Protein AF-A0A0B1SCV3-F1 (afdb_monomer)

Organism: Oesophagostomum dentatum (NCBI:txid61180)

InterPro domains:
  IPR023214 HAD superfamily [G3DSA:3.40.50.1000] (2-91)
  IPR036412 HAD-like superfamily [SSF56784] (3-84)

Sequence (106 aa):
MLAEMFKKCRSLPGAERLVRHFASKGVPMAICSGSCSRSFQWKAESHRDWVDLIPLHVLCGDDDSIKRGKPFPDGFLETARRLALISTFFSLYFLFQNLFIHLFLV

Solvent-accessible surface area (backbone atoms only — not comparable to full-atom values): 6320 Å² total; per-residue (Å²): 116,68,57,67,49,32,50,67,57,76,79,62,92,61,50,63,62,49,48,54,50,28,51,78,68,70,42,69,38,35,31,51,33,79,39,31,66,76,63,41,48,34,54,39,61,78,42,44,95,50,55,68,68,40,81,38,76,41,38,42,55,70,34,88,89,34,86,42,59,80,92,47,61,43,45,59,54,52,42,52,58,56,49,55,76,78,40,93,70,90,77,86,89,53,86,50,85,49,100,86,64,38,51,37,58,71

Mean predicted aligned error: 6.24 Å

Radius of gyration: 13.5 Å; Cα contacts (8 Å, |Δi|>4): 145; chains: 1; bounding box: 29×28×35 Å

Nearest PDB structures (foldseek):
  3l5k-assembly1_A  TM=9.210E-01  e=3.204E-05  Homo sapiens
  2iof-assembly1_K  TM=7.606E-01  e=5.392E-01  Bacillus cereus
  1u7p-assembly4_D  TM=7.625E-01  e=1.865E+00  Mus musculus
  8i8b-assembly1_J  TM=6.694E-01  e=2.759E+00  Autographa californica multiple nucleopolyhedrovirus

pLDDT: mean 81.68, std 15.93, range [35.66, 95.88]

Structure (mmCIF, N/CA/C/O backbone):
data_AF-A0A0B1SCV3-F1
#
_entry.id   AF-A0A0B1SCV3-F1
#
loop_
_atom_site.group_PDB
_atom_site.id
_atom_site.type_symbol
_atom_site.label_atom_id
_atom_site.label_alt_id
_atom_site.label_comp_id
_atom_site.label_asym_id
_atom_site.label_entity_id
_atom_site.label_seq_id
_atom_site.pdbx_PDB_ins_code
_atom_site.Cartn_x
_atom_site.Cartn_y
_atom_site.Cartn_z
_atom_site.occupancy
_atom_site.B_iso_or_equiv
_atom_site.auth_seq_id
_atom_site.auth_comp_id
_atom_site.auth_asym_id
_atom_site.auth_atom_id
_atom_site.pdbx_PDB_model_num
ATOM 1 N N . MET A 1 1 ? -9.034 -14.281 -18.904 1.00 73.38 1 MET A N 1
ATOM 2 C CA . MET A 1 1 ? -8.287 -15.453 -18.394 1.00 73.38 1 MET A CA 1
ATOM 3 C C . MET A 1 1 ? -7.605 -15.155 -17.056 1.00 73.38 1 MET A C 1
ATOM 5 O O . MET A 1 1 ? -8.014 -15.753 -16.078 1.00 73.38 1 MET A O 1
ATOM 9 N N . LEU A 1 2 ? -6.674 -14.190 -16.949 1.00 79.00 2 LEU A N 1
ATOM 10 C CA . LEU A 1 2 ? -5.989 -13.883 -15.672 1.00 79.00 2 LEU A CA 1
ATOM 11 C C . LEU A 1 2 ? -6.844 -13.150 -14.621 1.00 79.00 2 LEU A C 1
ATOM 13 O O . LEU A 1 2 ? -6.768 -13.484 -13.444 1.00 79.00 2 LEU A O 1
ATOM 17 N N . ALA A 1 3 ? -7.673 -12.181 -15.025 1.00 80.81 3 ALA A N 1
ATOM 18 C CA . ALA A 1 3 ? -8.531 -11.437 -14.093 1.00 80.81 3 ALA A CA 1
ATOM 19 C C . ALA A 1 3 ? -9.464 -12.370 -13.294 1.00 80.81 3 ALA A C 1
ATOM 21 O O . ALA A 1 3 ? -9.492 -12.316 -12.071 1.00 80.81 3 ALA A O 1
ATOM 22 N N . GLU A 1 4 ? -10.131 -13.302 -13.981 1.00 85.88 4 GLU A N 1
ATOM 23 C CA . GLU A 1 4 ? -11.004 -14.314 -13.365 1.00 85.88 4 GLU A CA 1
ATOM 24 C C . GLU A 1 4 ? -10.270 -15.254 -12.402 1.00 85.88 4 GLU A C 1
ATOM 26 O O . GLU A 1 4 ? -10.850 -15.720 -11.423 1.00 85.88 4 GLU A O 1
ATOM 31 N N . MET A 1 5 ? -8.990 -15.540 -12.658 1.00 84.19 5 MET A N 1
ATOM 32 C CA . MET A 1 5 ? -8.177 -16.344 -11.745 1.00 84.19 5 MET A CA 1
ATOM 33 C C . MET A 1 5 ? -7.860 -15.565 -10.467 1.00 84.19 5 MET A C 1
ATOM 35 O O . MET A 1 5 ? -7.994 -16.123 -9.381 1.00 84.19 5 MET A O 1
ATOM 39 N N . PHE A 1 6 ? -7.511 -14.278 -10.575 1.00 82.38 6 PHE A N 1
ATOM 40 C CA . PHE A 1 6 ? -7.217 -13.443 -9.406 1.00 82.38 6 PHE A CA 1
ATOM 41 C C . PHE A 1 6 ? -8.419 -13.285 -8.476 1.00 82.38 6 PHE A C 1
ATOM 43 O O . PHE A 1 6 ? -8.253 -13.411 -7.266 1.00 82.38 6 PHE A O 1
ATOM 50 N N . LYS A 1 7 ? -9.630 -13.135 -9.023 1.00 79.81 7 LYS A N 1
ATOM 51 C CA . LYS A 1 7 ? -10.866 -13.072 -8.224 1.00 79.81 7 LYS A CA 1
ATOM 52 C C . LYS A 1 7 ? -11.140 -14.351 -7.423 1.00 79.81 7 LYS A C 1
ATOM 54 O O . LYS A 1 7 ? -11.853 -14.314 -6.424 1.00 79.81 7 LYS A O 1
ATOM 59 N N . LYS A 1 8 ? -10.586 -15.493 -7.843 1.00 82.94 8 LYS A N 1
ATOM 60 C CA . LYS A 1 8 ? -10.734 -16.793 -7.164 1.00 82.94 8 LYS A CA 1
ATOM 61 C C . LYS A 1 8 ? -9.570 -17.116 -6.228 1.00 82.94 8 LYS A C 1
ATOM 63 O O . LYS A 1 8 ? -9.654 -18.090 -5.478 1.00 82.94 8 LYS A O 1
ATOM 68 N N . CYS A 1 9 ? -8.482 -16.343 -6.271 1.00 84.31 9 CYS A N 1
ATOM 69 C CA . CYS A 1 9 ? -7.361 -16.527 -5.361 1.00 84.31 9 CYS A CA 1
ATOM 70 C C . CYS A 1 9 ? -7.811 -16.226 -3.934 1.00 84.31 9 CYS A C 1
ATOM 72 O O . CYS A 1 9 ? -8.395 -15.181 -3.672 1.00 84.31 9 CYS A O 1
ATOM 74 N N . ARG A 1 10 ? -7.505 -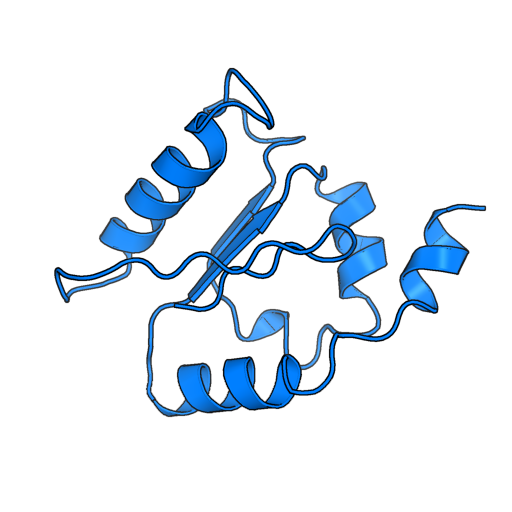17.136 -3.011 1.00 84.25 10 ARG A N 1
ATOM 75 C CA . ARG A 1 10 ? -7.693 -16.905 -1.579 1.00 84.25 10 ARG A CA 1
ATOM 76 C C . ARG A 1 10 ? -6.458 -16.226 -1.006 1.00 84.25 10 ARG A C 1
ATOM 78 O O . ARG A 1 10 ? -5.337 -16.493 -1.446 1.00 84.25 10 ARG A O 1
ATOM 85 N N . SER A 1 11 ? -6.666 -15.383 -0.004 1.00 84.00 11 SER A N 1
ATOM 86 C CA . SER A 1 11 ? -5.584 -14.864 0.822 1.00 84.00 11 SER A CA 1
ATOM 87 C C . SER A 1 11 ? -4.878 -15.992 1.584 1.00 84.00 11 SER A C 1
ATOM 89 O O . SER A 1 11 ? -5.431 -17.075 1.802 1.00 84.00 11 SER A O 1
ATOM 91 N N . LEU A 1 12 ? -3.625 -15.750 1.977 1.00 84.94 12 LEU A N 1
ATOM 92 C CA . LEU A 1 12 ? -2.896 -16.695 2.818 1.00 84.94 12 LEU A CA 1
ATOM 93 C C . LEU A 1 12 ? -3.581 -16.820 4.190 1.00 84.94 12 LEU A C 1
ATOM 95 O O . LEU A 1 12 ? -4.044 -15.807 4.730 1.00 84.94 12 LEU A O 1
ATOM 99 N N . PRO A 1 13 ? -3.608 -18.025 4.791 1.00 86.88 13 PRO A N 1
ATOM 100 C CA . PRO A 1 13 ? -4.150 -18.209 6.131 1.00 86.88 13 PRO A CA 1
ATOM 101 C C . PRO A 1 13 ? -3.530 -17.223 7.127 1.00 86.88 13 PRO A C 1
ATOM 103 O O . PRO A 1 13 ? -2.312 -17.127 7.251 1.00 86.88 13 PRO A O 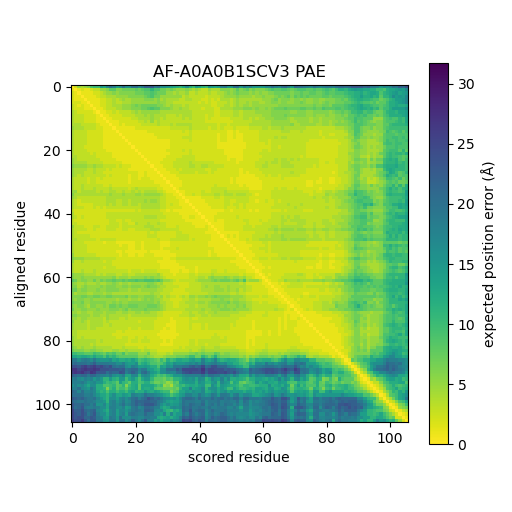1
ATOM 106 N N . GLY A 1 14 ? -4.378 -16.475 7.834 1.00 87.88 14 GLY A N 1
ATOM 107 C CA . GLY A 1 14 ? -3.954 -15.493 8.833 1.00 87.88 14 GLY A CA 1
ATOM 108 C C . GLY A 1 14 ? -3.636 -14.090 8.304 1.00 87.88 14 GLY A C 1
ATOM 109 O O . GLY A 1 14 ? -3.515 -13.191 9.132 1.00 87.88 14 GLY A O 1
ATOM 110 N N . ALA A 1 15 ? -3.574 -13.867 6.983 1.00 88.69 15 ALA A N 1
ATOM 111 C CA . ALA A 1 15 ? -3.299 -12.544 6.409 1.00 88.69 15 ALA A CA 1
ATOM 112 C C . ALA A 1 15 ? -4.335 -11.502 6.858 1.00 88.69 15 ALA A C 1
ATOM 114 O O . ALA A 1 15 ? -3.974 -10.489 7.448 1.00 88.69 15 ALA A O 1
ATOM 115 N N . GLU A 1 16 ? -5.625 -11.795 6.676 1.00 91.94 16 GLU A N 1
ATOM 116 C CA . GLU A 1 16 ? -6.712 -10.911 7.116 1.00 91.94 16 GLU A CA 1
ATOM 117 C C . GLU A 1 16 ? -6.663 -10.641 8.626 1.00 91.94 16 GLU A C 1
ATOM 119 O O . GLU A 1 16 ? -6.772 -9.494 9.059 1.00 91.94 16 GLU A O 1
ATOM 124 N N . ARG A 1 17 ? -6.463 -11.688 9.440 1.00 93.44 17 ARG A N 1
ATOM 125 C CA . ARG A 1 17 ? -6.380 -11.554 10.902 1.00 93.44 17 ARG A CA 1
ATOM 126 C C . ARG A 1 17 ? -5.256 -10.600 11.305 1.00 93.44 17 ARG A C 1
ATOM 128 O O . ARG A 1 17 ? -5.449 -9.800 12.214 1.00 93.44 17 ARG A O 1
ATOM 135 N N . LEU A 1 18 ? -4.107 -10.688 10.634 1.00 90.88 18 LEU A N 1
ATOM 136 C CA . LEU A 1 18 ? -2.959 -9.825 10.888 1.00 90.88 18 LEU A CA 1
ATOM 137 C C . LEU A 1 18 ? -3.255 -8.372 10.499 1.00 90.88 18 LEU A C 1
ATOM 139 O O . LEU A 1 18 ? -3.060 -7.486 11.324 1.00 90.88 18 LEU A O 1
ATOM 143 N N . VAL A 1 19 ? -3.823 -8.140 9.309 1.00 92.75 19 VAL A N 1
ATOM 144 C CA . VAL A 1 19 ? -4.201 -6.790 8.850 1.00 92.75 19 VAL A CA 1
ATOM 145 C C . VAL A 1 19 ? -5.168 -6.131 9.824 1.00 92.75 19 VAL A C 1
ATOM 147 O O . VAL A 1 19 ? -4.958 -5.001 10.256 1.00 92.75 19 VAL A O 1
ATOM 150 N N . ARG A 1 20 ? -6.225 -6.850 10.217 1.00 95.25 20 ARG A N 1
ATOM 151 C CA . ARG A 1 20 ? -7.224 -6.334 11.160 1.00 95.25 20 ARG A CA 1
ATOM 152 C C . ARG A 1 20 ? -6.617 -6.059 12.533 1.00 95.25 20 ARG A C 1
ATOM 154 O O . ARG A 1 20 ? -6.968 -5.063 13.160 1.00 95.25 20 ARG A O 1
ATOM 161 N N . HIS A 1 21 ? -5.704 -6.914 12.996 1.00 94.38 21 HIS A N 1
ATOM 162 C CA . HIS A 1 21 ? -4.996 -6.696 14.253 1.00 94.38 21 HIS A CA 1
ATOM 163 C C . HIS A 1 21 ? -4.170 -5.406 14.209 1.00 94.38 21 HIS A C 1
ATOM 165 O O . HIS A 1 21 ? -4.342 -4.551 15.075 1.00 94.38 21 HIS A O 1
ATOM 171 N N . PHE A 1 22 ? -3.349 -5.226 13.177 1.00 90.88 22 PHE A N 1
ATOM 172 C CA . PHE A 1 22 ? -2.532 -4.028 12.982 1.00 90.88 22 PHE A CA 1
ATOM 173 C C . PHE A 1 22 ? -3.373 -2.764 12.817 1.00 90.88 22 PHE A C 1
ATOM 175 O O . PHE A 1 22 ? -3.122 -1.783 13.516 1.00 90.88 22 PHE A O 1
ATOM 182 N N . ALA A 1 23 ? -4.455 -2.826 12.038 1.00 92.62 23 ALA A N 1
ATOM 183 C CA . ALA A 1 23 ? -5.421 -1.735 11.932 1.00 92.62 23 ALA A CA 1
ATOM 184 C C . ALA A 1 23 ? -6.004 -1.353 13.306 1.00 92.62 23 ALA A C 1
ATOM 186 O O . ALA A 1 23 ? -6.002 -0.182 13.674 1.00 92.62 23 ALA A O 1
ATOM 187 N N . SER A 1 24 ? -6.431 -2.333 14.116 1.00 95.88 24 SER A N 1
ATOM 188 C CA . SER A 1 24 ? -6.976 -2.073 15.462 1.00 95.88 24 SER A CA 1
ATOM 189 C C . SER A 1 24 ? -5.952 -1.510 16.455 1.00 95.88 24 SER A C 1
ATOM 191 O O . SER A 1 24 ? -6.326 -0.908 17.460 1.00 95.88 24 SER A O 1
ATOM 193 N N . LYS A 1 25 ? -4.660 -1.727 16.194 1.00 93.12 25 LYS A N 1
ATOM 194 C CA . LYS A 1 25 ? -3.544 -1.243 17.012 1.00 93.12 25 LYS A CA 1
ATOM 195 C C . LYS A 1 25 ? -2.928 0.049 16.475 1.00 93.12 25 LYS A C 1
ATOM 197 O O . LYS A 1 25 ? -2.000 0.556 17.094 1.00 93.12 25 LYS A O 1
ATOM 202 N N . GLY A 1 26 ? -3.445 0.584 15.367 1.00 89.31 26 GLY A N 1
ATOM 203 C CA . GLY A 1 26 ? -2.909 1.784 14.728 1.00 89.31 26 GLY A CA 1
ATOM 204 C C . GLY A 1 26 ? -1.494 1.592 14.183 1.00 89.31 26 GLY A C 1
ATOM 205 O O . GLY A 1 26 ? -0.745 2.561 14.094 1.00 89.31 26 GLY A O 1
ATOM 206 N N . VAL A 1 27 ? -1.110 0.356 13.854 1.00 87.94 27 VAL A N 1
ATOM 207 C CA . VAL A 1 27 ? 0.198 0.081 13.259 1.00 87.94 27 VAL A CA 1
ATOM 208 C C . VAL A 1 27 ? 0.165 0.553 11.797 1.00 87.94 27 VAL A C 1
ATOM 210 O O . VAL A 1 27 ? -0.727 0.133 11.051 1.00 87.94 27 VAL A O 1
ATOM 213 N N . PRO A 1 28 ? 1.071 1.456 11.373 1.00 87.88 28 PRO A N 1
ATOM 214 C CA . PRO A 1 28 ? 1.106 1.940 9.995 1.00 87.88 28 PRO A CA 1
ATOM 215 C C . PRO A 1 28 ? 1.413 0.792 9.041 1.00 87.88 28 PRO A C 1
ATOM 217 O O . PRO A 1 28 ? 2.416 0.133 9.231 1.00 87.88 28 PRO A O 1
ATOM 220 N N . MET A 1 29 ? 0.618 0.592 7.989 1.00 89.06 29 MET A N 1
ATOM 221 C CA . MET A 1 29 ? 0.812 -0.486 7.008 1.00 89.06 29 MET A CA 1
ATOM 222 C C . MET A 1 29 ? 0.960 0.067 5.587 1.00 89.06 29 MET A C 1
ATOM 224 O O . MET A 1 29 ? 0.441 1.136 5.262 1.00 89.06 29 MET A O 1
ATOM 228 N N . ALA A 1 30 ? 1.610 -0.699 4.711 1.00 91.12 30 ALA A N 1
ATOM 229 C CA . ALA A 1 30 ? 1.697 -0.405 3.282 1.00 91.12 30 ALA A CA 1
ATOM 230 C C . ALA A 1 30 ? 1.592 -1.686 2.448 1.00 91.12 30 ALA A C 1
ATOM 232 O O . ALA A 1 30 ? 1.841 -2.756 2.963 1.00 91.12 30 ALA A O 1
ATOM 233 N N . ILE A 1 31 ? 1.297 -1.612 1.154 1.00 90.50 31 ILE A N 1
ATOM 234 C CA . ILE A 1 31 ? 1.441 -2.719 0.200 1.00 90.50 31 ILE A CA 1
ATOM 235 C C . ILE A 1 31 ? 2.498 -2.323 -0.821 1.00 90.50 31 ILE A C 1
ATOM 237 O O . ILE A 1 31 ? 2.354 -1.295 -1.471 1.00 90.50 31 ILE A O 1
ATOM 241 N N . CYS A 1 32 ? 3.516 -3.161 -1.022 1.00 89.50 32 CYS A N 1
ATOM 242 C CA . CYS A 1 32 ? 4.490 -3.003 -2.104 1.00 89.50 32 CYS A CA 1
ATOM 243 C C . CYS A 1 32 ? 4.310 -4.127 -3.129 1.00 89.50 32 CYS A C 1
ATOM 245 O O . CYS A 1 32 ? 4.661 -5.286 -2.879 1.00 89.50 32 CYS A O 1
ATOM 247 N N . SER A 1 33 ? 3.773 -3.798 -4.302 1.00 87.56 33 SER A N 1
ATOM 248 C CA . SER A 1 33 ? 3.470 -4.774 -5.348 1.00 87.56 33 SER A CA 1
ATOM 249 C C . SER A 1 33 ? 4.187 -4.435 -6.646 1.00 87.56 33 SER A C 1
ATOM 251 O O . SER A 1 33 ? 4.186 -3.289 -7.072 1.00 87.56 33 SER A O 1
ATOM 253 N N . GLY A 1 34 ? 4.729 -5.446 -7.333 1.00 86.88 34 GLY A N 1
ATOM 254 C CA . GLY A 1 34 ? 5.248 -5.301 -8.704 1.00 86.88 34 GLY A CA 1
ATOM 255 C C . GLY A 1 34 ? 4.154 -5.143 -9.771 1.00 86.88 34 GLY A C 1
ATOM 256 O O . GLY A 1 34 ? 4.439 -5.135 -10.959 1.00 86.88 34 GLY A O 1
ATOM 257 N N . SER A 1 35 ? 2.893 -5.106 -9.349 1.00 86.88 35 SER A N 1
ATOM 258 C CA . SER A 1 35 ? 1.719 -5.010 -10.214 1.00 86.88 35 SER A CA 1
ATOM 259 C C . SER A 1 35 ? 1.438 -3.558 -10.599 1.00 86.88 35 SER A C 1
ATOM 261 O O . SER A 1 35 ? 1.697 -2.663 -9.802 1.00 86.88 35 SER A O 1
ATOM 263 N N . CYS A 1 36 ? 0.825 -3.340 -11.763 1.00 90.50 36 CYS A N 1
ATOM 264 C CA . CYS A 1 36 ? 0.107 -2.098 -12.065 1.00 90.50 36 CYS A CA 1
ATOM 265 C C . CYS A 1 36 ? -1.262 -2.065 -11.364 1.00 90.50 36 CYS A C 1
ATOM 267 O O . CYS A 1 36 ? -1.814 -3.119 -11.024 1.00 90.50 36 CYS A O 1
ATOM 269 N N . SER A 1 37 ? -1.850 -0.880 -11.232 1.00 91.06 37 SER A N 1
ATOM 270 C CA . SER A 1 37 ? -3.168 -0.571 -10.661 1.00 91.06 37 SER A CA 1
ATOM 271 C C . SER A 1 37 ? -4.259 -1.461 -11.224 1.00 91.06 37 SER A C 1
ATOM 273 O O . SER A 1 37 ? -5.001 -2.078 -10.462 1.00 91.06 37 SER A O 1
ATOM 275 N N . ARG A 1 38 ? -4.302 -1.634 -12.551 1.00 91.00 38 ARG A N 1
ATOM 276 C CA . ARG A 1 38 ? -5.288 -2.506 -13.207 1.00 91.00 38 ARG A CA 1
ATOM 277 C C . ARG A 1 38 ? -5.211 -3.945 -12.697 1.00 91.00 38 ARG A C 1
ATOM 279 O O . ARG A 1 38 ? -6.224 -4.554 -12.371 1.00 91.00 38 ARG A O 1
ATOM 286 N N . SER A 1 39 ? -4.004 -4.503 -12.626 1.00 87.62 39 SER A N 1
ATOM 287 C CA . SER A 1 39 ? -3.811 -5.888 -12.183 1.00 87.62 39 SER A CA 1
ATOM 288 C C . SER A 1 39 ? -3.881 -6.049 -10.662 1.00 87.62 39 SER A C 1
ATOM 290 O O . SER A 1 39 ? -4.148 -7.148 -10.181 1.00 87.62 39 SER A O 1
ATOM 292 N N . PHE A 1 40 ? -3.630 -4.979 -9.905 1.00 89.94 40 PHE A N 1
ATOM 293 C CA . PHE A 1 40 ? -3.812 -4.943 -8.460 1.00 89.94 40 PHE A CA 1
ATOM 294 C C . PHE A 1 40 ? -5.296 -4.963 -8.093 1.00 89.94 40 PHE A C 1
ATOM 296 O O . PHE A 1 40 ? -5.681 -5.745 -7.230 1.00 89.94 40 PHE A O 1
ATOM 303 N N . GLN A 1 41 ? -6.136 -4.199 -8.801 1.00 90.25 41 GLN A N 1
ATOM 304 C CA . GLN A 1 41 ? -7.586 -4.184 -8.582 1.00 90.25 41 GLN A CA 1
ATOM 305 C C . GLN A 1 41 ? -8.186 -5.592 -8.636 1.00 90.25 41 GLN A C 1
ATOM 307 O O . GLN A 1 41 ? -8.886 -5.983 -7.711 1.00 90.25 41 GLN A O 1
ATOM 312 N N . TRP A 1 42 ? -7.831 -6.403 -9.637 1.00 88.75 42 TRP A N 1
ATOM 313 C CA . TRP A 1 42 ? -8.326 -7.785 -9.738 1.00 88.75 42 TRP A CA 1
ATOM 314 C C . TRP A 1 42 ? -7.872 -8.697 -8.591 1.00 88.75 42 TRP A C 1
ATOM 316 O O . TRP A 1 42 ? -8.585 -9.626 -8.231 1.00 88.75 42 TRP A O 1
ATOM 326 N N . LYS A 1 43 ? -6.683 -8.456 -8.022 1.00 86.56 43 LYS A N 1
ATOM 327 C CA . LYS A 1 43 ? -6.153 -9.217 -6.872 1.00 86.56 43 LYS A CA 1
ATOM 328 C C . LYS A 1 43 ? -6.804 -8.792 -5.556 1.00 86.56 43 LYS A C 1
ATOM 330 O O . LYS A 1 43 ? -6.968 -9.612 -4.652 1.00 86.56 43 LYS A O 1
ATOM 335 N N . ALA A 1 44 ? -7.129 -7.508 -5.447 1.00 89.44 44 ALA A N 1
ATOM 336 C CA . ALA A 1 44 ? -7.720 -6.912 -4.260 1.00 89.44 44 ALA A CA 1
ATOM 337 C C . ALA A 1 44 ? -9.243 -7.096 -4.200 1.00 89.44 44 ALA A C 1
ATOM 339 O O . ALA A 1 44 ? -9.783 -7.097 -3.104 1.00 89.44 44 ALA A O 1
ATOM 340 N N . GLU A 1 45 ? -9.922 -7.268 -5.340 1.00 89.00 45 GLU A N 1
ATOM 341 C CA . GLU A 1 45 ? -11.390 -7.285 -5.463 1.00 89.00 45 GLU A CA 1
ATOM 342 C C . GLU A 1 45 ? -12.079 -8.200 -4.441 1.00 89.00 45 GLU A C 1
ATOM 344 O O . GLU A 1 45 ? -12.930 -7.741 -3.687 1.00 89.00 45 GLU A O 1
ATOM 349 N N . SER A 1 46 ? -11.650 -9.460 -4.332 1.00 88.00 46 SER A N 1
ATOM 350 C CA . SER A 1 46 ? -12.241 -10.440 -3.403 1.00 88.00 46 SER A CA 1
ATOM 351 C C . SER A 1 46 ? -11.816 -10.258 -1.938 1.00 88.00 46 SER A C 1
ATOM 353 O O . SER A 1 46 ? -12.165 -11.068 -1.084 1.00 88.00 46 SER A O 1
ATOM 355 N N . HIS A 1 47 ? -11.019 -9.232 -1.646 1.00 89.94 47 HIS A N 1
ATOM 356 C CA . HIS A 1 47 ? -10.349 -9.017 -0.365 1.00 89.94 47 HIS A CA 1
ATOM 357 C C . HIS A 1 47 ? -10.459 -7.565 0.136 1.00 89.94 47 HIS A C 1
ATOM 359 O O . HIS A 1 47 ? -9.780 -7.197 1.098 1.00 89.94 47 HIS A O 1
ATOM 365 N N . ARG A 1 48 ? -11.281 -6.726 -0.514 1.00 91.12 48 ARG A N 1
ATOM 366 C CA . ARG A 1 48 ? -11.370 -5.277 -0.247 1.00 91.12 48 ARG A CA 1
ATOM 367 C C . ARG A 1 48 ? -11.647 -4.964 1.222 1.00 91.12 48 ARG A C 1
ATOM 369 O O . ARG A 1 48 ? -11.000 -4.082 1.770 1.00 91.12 48 ARG A O 1
ATOM 376 N N . ASP A 1 49 ? -12.487 -5.762 1.878 1.00 93.88 49 ASP A N 1
ATOM 377 C CA . ASP A 1 49 ? -12.916 -5.589 3.276 1.00 93.88 49 ASP A CA 1
ATOM 378 C C . ASP A 1 49 ? -11.781 -5.501 4.309 1.00 93.88 49 ASP A C 1
ATOM 380 O O . ASP A 1 49 ? -11.990 -5.028 5.430 1.00 93.88 49 ASP A O 1
ATOM 384 N N . TRP A 1 50 ? -10.593 -6.007 3.976 1.00 92.88 50 TRP A N 1
ATOM 385 C CA . TRP A 1 50 ? -9.410 -5.887 4.824 1.00 92.88 50 TRP A CA 1
ATOM 386 C C . TRP A 1 50 ? -8.215 -5.279 4.091 1.00 92.88 50 TRP A C 1
ATOM 388 O O . TRP A 1 50 ? -7.413 -4.620 4.740 1.00 92.88 50 TRP A O 1
ATOM 398 N N . VAL A 1 51 ? -8.093 -5.424 2.766 1.00 91.69 51 VAL A N 1
ATOM 399 C CA . VAL A 1 51 ? -7.043 -4.735 1.990 1.00 91.69 51 VAL A CA 1
ATOM 400 C C . VAL A 1 51 ? -7.182 -3.218 2.112 1.00 91.69 51 VAL A C 1
ATOM 402 O O . VAL A 1 51 ? -6.176 -2.531 2.237 1.00 91.69 51 VAL A O 1
ATOM 405 N N . ASP A 1 52 ? -8.410 -2.701 2.164 1.00 93.88 52 ASP A N 1
ATOM 406 C CA . ASP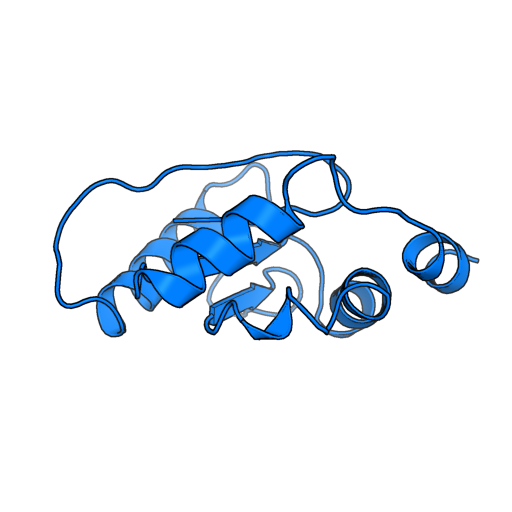 A 1 52 ? -8.668 -1.260 2.263 1.00 93.88 52 ASP A CA 1
ATOM 407 C C . ASP A 1 52 ? -8.319 -0.679 3.644 1.00 93.88 52 ASP A C 1
ATOM 409 O O . ASP A 1 52 ? -8.271 0.538 3.805 1.00 93.88 52 ASP A O 1
ATOM 413 N N . LEU A 1 53 ? -8.017 -1.531 4.633 1.00 94.19 53 LEU A N 1
ATOM 414 C CA . LEU A 1 53 ? -7.455 -1.105 5.918 1.00 94.19 53 LEU A CA 1
ATOM 415 C C . LEU A 1 53 ? -5.971 -0.724 5.810 1.00 94.19 53 LEU A C 1
ATOM 417 O O . LEU A 1 53 ? -5.421 -0.167 6.758 1.00 94.19 53 LEU A O 1
ATOM 421 N N . ILE A 1 54 ? -5.313 -1.040 4.691 1.00 92.69 54 ILE A N 1
ATOM 422 C CA . ILE A 1 54 ? -3.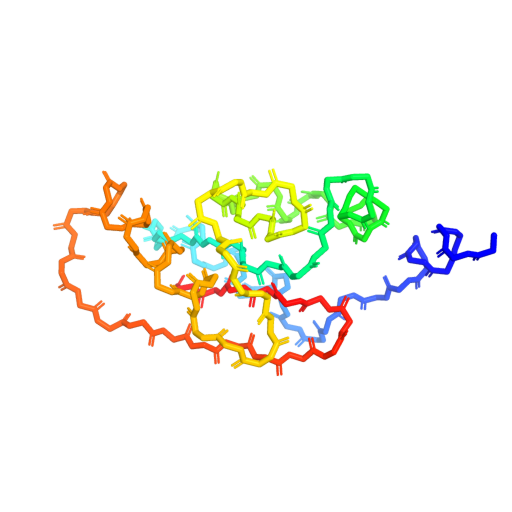917 -0.690 4.438 1.00 92.69 54 ILE A CA 1
ATOM 423 C C . ILE A 1 54 ? -3.890 0.609 3.620 1.00 92.69 54 ILE A C 1
ATOM 425 O O . ILE A 1 54 ? -4.241 0.603 2.443 1.00 92.69 54 ILE A O 1
ATOM 429 N N . PRO A 1 55 ? -3.481 1.742 4.211 1.00 90.88 55 PRO A N 1
ATOM 430 C CA . PRO A 1 55 ? -3.699 3.052 3.598 1.00 90.88 55 PRO A CA 1
ATOM 431 C C . PRO A 1 55 ? -2.734 3.371 2.449 1.00 90.88 55 PRO A C 1
ATOM 433 O O . PRO A 1 55 ? -3.052 4.185 1.584 1.00 90.88 55 PRO A O 1
ATOM 436 N N . LEU A 1 56 ? -1.541 2.769 2.435 1.00 91.81 56 LEU A N 1
ATOM 437 C CA . LEU A 1 56 ? -0.493 3.084 1.467 1.00 91.81 56 LEU A CA 1
ATOM 438 C C . LEU A 1 56 ? -0.294 1.930 0.487 1.00 91.81 56 LEU A C 1
ATOM 440 O O . LEU A 1 56 ? 0.164 0.862 0.873 1.00 91.81 56 LEU A O 1
ATOM 444 N N . HIS A 1 57 ? -0.548 2.155 -0.799 1.00 91.94 57 HIS A N 1
ATOM 445 C CA . HIS A 1 57 ? -0.236 1.195 -1.858 1.00 91.94 57 HIS A CA 1
ATOM 446 C C . HIS A 1 57 ? 0.850 1.754 -2.779 1.00 91.94 57 HIS A C 1
ATOM 448 O O . HIS A 1 57 ? 0.665 2.782 -3.425 1.00 91.94 57 HIS A O 1
ATOM 454 N N . VAL A 1 58 ? 1.978 1.055 -2.863 1.00 91.75 58 VAL A N 1
ATOM 455 C CA . VAL A 1 58 ? 3.074 1.328 -3.794 1.00 91.75 58 VAL A CA 1
ATOM 456 C C . VAL A 1 58 ? 3.059 0.253 -4.874 1.00 91.75 58 VAL A C 1
ATOM 458 O O . VAL A 1 58 ? 3.467 -0.897 -4.669 1.00 91.75 58 VAL A O 1
ATOM 461 N N . LEU A 1 59 ? 2.513 0.627 -6.028 1.00 92.56 59 LEU A N 1
ATOM 462 C CA . LEU A 1 59 ? 2.302 -0.246 -7.176 1.00 92.56 59 LEU A CA 1
ATOM 463 C C . LEU A 1 59 ? 3.394 0.023 -8.210 1.00 92.56 59 LEU A C 1
ATOM 465 O O . LEU A 1 59 ? 3.245 0.875 -9.076 1.00 92.56 59 LEU A O 1
ATOM 469 N N . CYS A 1 60 ? 4.496 -0.721 -8.117 1.00 89.12 60 CYS A N 1
ATOM 470 C CA . CYS A 1 60 ? 5.720 -0.484 -8.889 1.00 89.12 60 CYS A CA 1
ATOM 471 C C . CYS A 1 60 ? 5.506 -0.517 -10.408 1.00 89.12 60 CYS A C 1
ATOM 473 O O . CYS A 1 60 ? 6.346 -0.010 -11.138 1.00 89.12 60 CYS A O 1
ATOM 475 N N . GLY A 1 61 ? 4.429 -1.150 -10.890 1.00 88.44 61 GLY A N 1
ATOM 476 C CA . GLY A 1 61 ? 4.113 -1.187 -12.318 1.00 88.44 61 GLY A CA 1
ATOM 477 C C . GLY A 1 61 ? 3.632 0.149 -12.893 1.00 88.44 61 GLY A C 1
ATOM 478 O O . GLY A 1 61 ? 3.697 0.305 -14.105 1.00 88.44 61 GLY A O 1
ATOM 479 N N . ASP A 1 62 ? 3.180 1.079 -12.046 1.00 88.81 62 ASP A N 1
ATOM 480 C CA . ASP A 1 62 ? 2.658 2.399 -12.444 1.00 88.81 62 ASP A CA 1
ATOM 481 C C . ASP A 1 62 ? 3.406 3.562 -11.770 1.00 88.81 62 ASP A C 1
ATOM 483 O O . ASP A 1 62 ? 2.961 4.706 -11.825 1.00 88.81 62 ASP A O 1
ATOM 487 N N . ASP A 1 63 ? 4.494 3.280 -11.055 1.00 90.88 63 ASP A N 1
ATOM 488 C CA . ASP A 1 63 ? 5.150 4.260 -10.197 1.00 90.88 63 ASP A CA 1
ATOM 489 C C . ASP A 1 63 ? 6.445 4.774 -10.828 1.00 90.88 63 ASP A C 1
ATOM 491 O O . ASP A 1 63 ? 7.482 4.114 -10.764 1.00 90.88 63 ASP A O 1
ATOM 495 N N . ASP A 1 64 ? 6.396 5.980 -11.395 1.00 92.25 64 ASP A N 1
ATOM 496 C CA . ASP A 1 64 ? 7.530 6.606 -12.092 1.00 92.25 64 ASP A CA 1
ATOM 497 C C . ASP A 1 64 ? 8.758 6.840 -11.194 1.00 92.25 64 ASP A C 1
ATOM 499 O O . ASP A 1 64 ? 9.881 6.985 -11.685 1.00 92.25 64 ASP A O 1
ATOM 503 N N . SER A 1 65 ? 8.578 6.868 -9.867 1.00 91.44 65 SER A N 1
ATOM 504 C CA . SER A 1 65 ? 9.704 6.980 -8.931 1.00 91.44 65 SER A CA 1
ATOM 505 C C . SER A 1 65 ? 10.510 5.678 -8.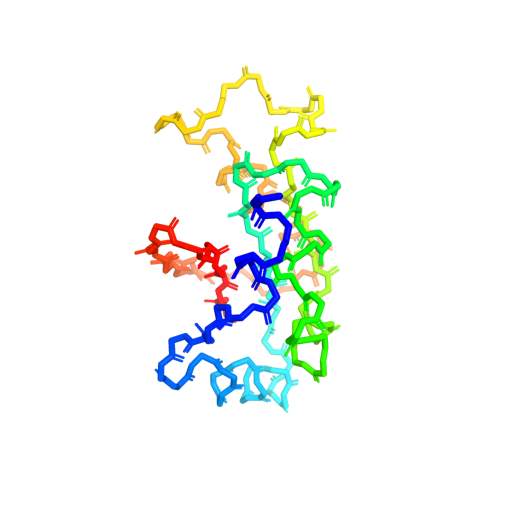814 1.00 91.44 65 SER A C 1
ATOM 507 O O . SER A 1 65 ? 11.661 5.697 -8.366 1.00 91.44 65 SER A O 1
ATOM 509 N N . ILE A 1 66 ? 9.949 4.551 -9.266 1.00 92.25 66 ILE A N 1
ATOM 510 C CA . ILE A 1 66 ? 10.554 3.222 -9.204 1.00 92.25 66 ILE A CA 1
ATOM 511 C C . ILE A 1 66 ? 11.148 2.882 -10.570 1.00 92.25 66 ILE A C 1
ATOM 513 O O . ILE A 1 66 ? 10.479 2.403 -11.480 1.00 92.25 66 ILE A O 1
ATOM 517 N N . LYS A 1 67 ? 12.459 3.086 -10.704 1.00 90.81 67 LYS A N 1
ATOM 518 C CA . LYS A 1 67 ? 13.176 2.848 -11.967 1.00 90.81 67 LYS A CA 1
ATOM 519 C C . LYS A 1 67 ? 13.399 1.370 -12.257 1.00 90.81 67 LYS A C 1
ATOM 521 O O . LYS A 1 67 ? 13.487 0.972 -13.416 1.00 90.81 67 LYS A O 1
ATOM 526 N N . ARG A 1 68 ? 13.551 0.556 -11.210 1.00 90.44 68 ARG A N 1
ATOM 527 C CA . ARG A 1 68 ? 13.826 -0.875 -11.338 1.00 90.44 68 ARG A CA 1
ATOM 528 C C . ARG A 1 68 ? 12.840 -1.675 -10.498 1.00 90.44 68 ARG A C 1
ATOM 530 O O . ARG A 1 68 ? 12.820 -1.578 -9.275 1.00 90.44 68 ARG A O 1
ATOM 537 N N . GLY A 1 69 ? 12.033 -2.494 -11.168 1.00 84.44 69 GLY A N 1
ATOM 538 C CA . GLY A 1 69 ? 11.166 -3.464 -10.504 1.00 84.44 69 GLY A CA 1
ATOM 539 C C . GLY A 1 69 ? 11.961 -4.575 -9.810 1.00 84.44 69 GLY A C 1
ATOM 540 O O . GLY A 1 69 ? 13.189 -4.608 -9.835 1.00 84.44 69 GLY A O 1
ATOM 541 N N . LYS A 1 70 ? 11.267 -5.540 -9.205 1.00 80.06 70 LYS A N 1
ATOM 542 C CA . LYS A 1 70 ? 11.925 -6.709 -8.592 1.00 80.06 70 LYS A CA 1
ATOM 543 C C . LYS A 1 70 ? 12.838 -7.424 -9.611 1.00 80.06 70 LYS A C 1
ATOM 545 O O . LYS A 1 70 ? 12.456 -7.519 -10.776 1.00 80.06 70 LYS A O 1
ATOM 550 N N . PRO A 1 71 ? 14.008 -7.949 -9.199 1.00 87.25 71 PRO A N 1
ATOM 551 C CA . PRO A 1 71 ? 14.476 -8.132 -7.819 1.00 87.25 71 PRO A CA 1
ATOM 552 C C . PRO A 1 71 ? 15.172 -6.908 -7.194 1.00 87.25 71 PRO A C 1
ATOM 554 O O . PRO A 1 71 ? 15.687 -7.017 -6.085 1.00 87.25 71 PRO A O 1
ATOM 557 N N . PHE A 1 72 ? 15.204 -5.756 -7.869 1.00 89.31 72 PHE A N 1
ATOM 558 C CA . PHE A 1 72 ? 15.841 -4.553 -7.332 1.00 89.31 72 PHE A CA 1
ATOM 559 C C . PHE A 1 72 ? 15.074 -3.984 -6.123 1.00 89.31 72 PHE A C 1
ATOM 561 O O . PHE A 1 72 ? 13.855 -4.164 -6.022 1.00 89.31 72 PHE A O 1
ATOM 568 N N . PRO A 1 73 ? 15.769 -3.301 -5.191 1.00 88.62 73 PRO A N 1
ATOM 569 C CA . PRO A 1 73 ? 15.171 -2.859 -3.936 1.00 88.62 73 PRO A CA 1
ATOM 570 C C . PRO A 1 73 ? 14.319 -1.590 -4.063 1.00 88.62 73 PRO A C 1
ATOM 572 O O . PRO A 1 73 ? 13.679 -1.205 -3.090 1.00 88.62 73 PRO A O 1
ATOM 575 N N . ASP A 1 74 ? 14.306 -0.940 -5.228 1.00 91.62 74 ASP A N 1
ATOM 576 C CA . ASP A 1 74 ? 13.743 0.397 -5.444 1.00 91.62 74 ASP A CA 1
ATOM 577 C C . ASP A 1 74 ? 12.295 0.510 -4.937 1.00 91.62 74 ASP A C 1
ATOM 579 O O . ASP A 1 74 ? 11.970 1.443 -4.206 1.00 91.62 74 ASP A O 1
ATOM 583 N N . GLY A 1 75 ? 11.445 -0.483 -5.225 1.00 90.50 75 GLY A N 1
ATOM 584 C CA . GLY A 1 75 ? 10.065 -0.482 -4.733 1.00 90.50 75 GLY A CA 1
ATOM 585 C C . GLY A 1 75 ? 9.949 -0.591 -3.212 1.00 90.50 75 GLY A C 1
ATOM 586 O O . GLY A 1 75 ? 9.081 0.044 -2.612 1.00 90.50 75 GLY A O 1
ATOM 587 N N . PHE A 1 76 ? 10.844 -1.341 -2.566 1.00 87.25 76 PHE A N 1
ATOM 588 C CA . PHE A 1 76 ? 10.876 -1.452 -1.106 1.00 87.25 76 PHE A CA 1
ATOM 589 C C . PHE A 1 76 ? 11.367 -0.156 -0.457 1.00 87.25 76 PHE A C 1
ATOM 591 O O . PHE A 1 76 ? 10.778 0.295 0.523 1.00 87.25 76 PHE A O 1
ATOM 598 N N . LEU A 1 77 ? 12.405 0.462 -1.027 1.00 90.38 77 LEU A N 1
ATOM 599 C CA . LEU A 1 77 ? 12.953 1.731 -0.549 1.00 90.38 77 LEU A CA 1
ATOM 600 C C . LEU A 1 77 ? 11.929 2.861 -0.667 1.00 90.38 77 LEU A C 1
ATOM 602 O O . LEU A 1 77 ? 11.738 3.616 0.284 1.00 90.38 77 LEU A O 1
ATOM 606 N N . GLU A 1 78 ? 11.222 2.939 -1.794 1.00 92.06 78 GLU A N 1
ATOM 607 C CA . GLU A 1 78 ? 10.187 3.952 -1.987 1.00 92.06 78 GLU A CA 1
ATOM 608 C C . GLU A 1 78 ? 8.986 3.730 -1.059 1.00 92.06 78 GLU A C 1
ATOM 610 O O . GLU A 1 78 ? 8.446 4.683 -0.494 1.00 92.06 78 GLU A O 1
ATOM 615 N N . THR A 1 79 ? 8.608 2.470 -0.821 1.00 91.31 79 THR A N 1
ATOM 616 C CA . THR A 1 79 ? 7.561 2.133 0.157 1.00 91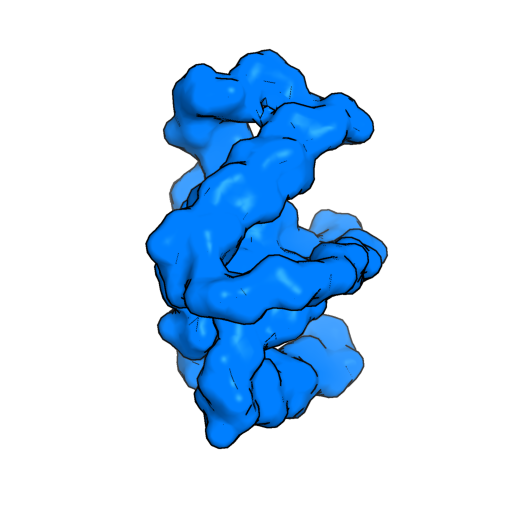.31 79 THR A CA 1
ATOM 617 C C . THR A 1 79 ? 7.950 2.577 1.562 1.00 91.31 79 THR A C 1
ATOM 619 O O . THR A 1 79 ? 7.156 3.240 2.226 1.00 91.31 79 THR A O 1
ATOM 622 N N . ALA A 1 80 ? 9.177 2.276 1.998 1.00 88.38 80 ALA A N 1
ATOM 623 C CA . ALA A 1 80 ? 9.690 2.705 3.297 1.00 88.38 80 ALA A CA 1
ATOM 624 C C . ALA A 1 80 ? 9.714 4.237 3.418 1.00 88.38 80 ALA A C 1
ATOM 626 O O . ALA A 1 80 ? 9.244 4.788 4.412 1.00 88.38 80 ALA A O 1
ATOM 627 N N . ARG A 1 81 ? 10.182 4.934 2.373 1.00 90.44 81 ARG A N 1
ATOM 628 C CA . ARG A 1 81 ? 10.215 6.400 2.326 1.00 90.44 81 ARG A CA 1
ATOM 629 C C . ARG A 1 81 ? 8.822 7.010 2.492 1.00 90.44 81 ARG A C 1
ATOM 631 O O . ARG A 1 81 ? 8.669 7.950 3.263 1.00 90.44 81 ARG A O 1
ATOM 638 N N . ARG A 1 82 ? 7.808 6.492 1.788 1.00 91.81 82 ARG A N 1
ATOM 639 C CA . ARG A 1 82 ? 6.419 6.980 1.884 1.00 91.81 82 ARG A CA 1
ATOM 640 C C . ARG A 1 82 ? 5.767 6.627 3.217 1.00 91.81 82 ARG A C 1
ATOM 642 O O . ARG A 1 82 ? 5.058 7.458 3.775 1.00 91.81 82 ARG A O 1
ATOM 649 N N . LEU A 1 83 ? 6.032 5.433 3.744 1.00 88.00 83 LEU A N 1
ATOM 650 C CA . LEU A 1 83 ? 5.507 4.997 5.038 1.00 88.00 83 LEU A CA 1
ATOM 651 C C . LEU A 1 83 ? 6.055 5.860 6.187 1.00 88.00 83 LEU A C 1
ATOM 653 O O . LEU A 1 83 ? 5.312 6.216 7.098 1.00 88.00 83 LEU A O 1
ATOM 657 N N . ALA A 1 84 ? 7.321 6.275 6.105 1.00 85.94 84 ALA A N 1
ATOM 658 C CA . ALA A 1 84 ? 7.943 7.178 7.074 1.00 85.94 84 ALA A CA 1
ATOM 659 C C . ALA A 1 84 ? 7.316 8.586 7.108 1.00 85.94 84 ALA A C 1
ATOM 661 O O . ALA A 1 84 ? 7.468 9.288 8.100 1.00 85.94 84 ALA A O 1
ATOM 662 N N . LEU A 1 85 ? 6.597 9.008 6.059 1.00 85.44 85 LEU A N 1
ATOM 663 C CA . LEU A 1 85 ? 5.876 10.290 6.052 1.00 85.44 85 LEU A CA 1
ATOM 664 C C . LEU A 1 85 ? 4.540 10.224 6.801 1.00 85.44 85 LEU A C 1
ATOM 666 O O . LEU A 1 85 ? 4.021 11.262 7.203 1.00 85.44 85 LEU A O 1
ATOM 670 N N . ILE A 1 86 ? 3.979 9.023 6.966 1.00 78.94 86 ILE A N 1
ATOM 671 C CA . ILE A 1 86 ? 2.690 8.802 7.639 1.00 78.94 86 ILE A CA 1
ATOM 672 C C . ILE A 1 86 ? 2.843 8.158 9.025 1.00 78.94 86 ILE A C 1
ATOM 674 O O . ILE A 1 86 ? 1.861 8.051 9.755 1.00 78.94 86 ILE A O 1
ATOM 678 N N . SER A 1 87 ? 4.058 7.747 9.401 1.00 71.62 87 SER A N 1
ATOM 679 C CA . SER A 1 87 ? 4.388 7.208 10.723 1.00 71.62 87 SER A CA 1
ATOM 680 C C . SER A 1 87 ? 5.210 8.211 11.531 1.00 71.62 87 SER A C 1
ATOM 682 O O . SER A 1 87 ? 6.253 8.677 11.082 1.00 71.62 87 SER A O 1
ATOM 684 N N . THR A 1 88 ? 4.779 8.503 12.757 1.00 63.47 88 THR A N 1
ATOM 685 C CA . THR A 1 88 ? 5.536 9.303 13.736 1.00 63.47 88 THR A CA 1
ATOM 686 C C . THR A 1 88 ? 6.593 8.493 14.490 1.00 63.47 88 THR A C 1
ATOM 688 O O . THR A 1 88 ? 7.471 9.079 15.122 1.00 63.47 88 THR A O 1
ATOM 691 N N . PHE A 1 89 ? 6.539 7.159 14.425 1.00 55.66 89 PHE A N 1
ATOM 692 C CA . PHE A 1 89 ? 7.494 6.279 15.093 1.00 55.66 89 PHE A CA 1
ATOM 693 C C . PHE A 1 89 ? 8.586 5.816 14.125 1.00 55.66 89 PHE A C 1
ATOM 695 O O . PHE A 1 89 ? 8.327 5.136 13.131 1.00 55.66 89 PHE A O 1
ATOM 702 N N . PHE A 1 90 ? 9.832 6.160 14.458 1.00 53.91 90 PHE A N 1
ATOM 703 C CA . PHE A 1 90 ? 11.020 5.482 13.951 1.00 53.91 90 PHE A CA 1
ATOM 704 C C . PHE A 1 90 ? 11.044 4.067 14.540 1.00 53.91 90 PHE A C 1
ATOM 706 O O . PHE A 1 90 ? 11.132 3.959 15.760 1.00 53.91 90 PHE A O 1
ATOM 713 N N . SER A 1 91 ? 10.981 3.012 13.717 1.00 54.44 91 SER A N 1
ATOM 714 C CA . SER A 1 91 ? 11.788 1.775 13.840 1.00 54.44 91 SER A CA 1
ATOM 715 C C . SER A 1 91 ? 11.133 0.544 13.183 1.00 54.44 91 SER A C 1
ATOM 717 O O . SER A 1 91 ? 9.915 0.430 13.138 1.00 54.44 91 SER A O 1
ATOM 719 N N . LEU A 1 92 ? 12.008 -0.367 12.728 1.00 52.44 92 LEU A N 1
ATOM 720 C CA . LEU A 1 92 ? 11.823 -1.724 12.181 1.00 52.44 92 LEU A CA 1
ATOM 721 C C . LEU A 1 92 ? 10.780 -1.927 11.061 1.00 52.44 92 LEU A C 1
ATOM 723 O O . LEU A 1 92 ? 9.575 -1.887 11.274 1.00 52.44 92 LEU A O 1
ATOM 727 N N . TYR A 1 93 ? 11.269 -2.297 9.872 1.00 53.28 93 TYR A N 1
ATOM 728 C CA . TYR A 1 93 ? 10.446 -2.764 8.753 1.00 53.28 93 TYR A CA 1
ATOM 729 C C . TYR A 1 93 ? 10.424 -4.299 8.710 1.00 53.28 93 TYR A C 1
ATOM 731 O O . TYR A 1 93 ? 11.484 -4.925 8.669 1.00 53.28 93 TYR A O 1
ATOM 739 N N . PHE A 1 94 ? 9.235 -4.905 8.652 1.00 56.44 94 PHE A N 1
ATOM 740 C CA . PHE A 1 94 ? 9.063 -6.342 8.416 1.00 56.44 94 PHE A CA 1
ATOM 741 C C . PHE A 1 94 ? 8.585 -6.604 6.983 1.00 56.44 94 PHE A C 1
ATOM 743 O O . PHE A 1 94 ? 7.610 -6.021 6.513 1.00 56.44 94 PHE A O 1
ATOM 750 N N . LEU A 1 95 ? 9.296 -7.484 6.271 1.00 56.53 95 LEU A N 1
ATOM 751 C CA . LEU A 1 95 ? 9.014 -7.837 4.879 1.00 56.53 95 LEU A CA 1
ATOM 752 C C . LEU A 1 95 ? 8.338 -9.212 4.805 1.00 56.53 95 LEU A C 1
ATOM 754 O O . LEU A 1 95 ? 8.970 -10.230 5.081 1.00 56.53 95 LEU A O 1
ATOM 758 N N . PHE A 1 96 ? 7.086 -9.254 4.344 1.00 59.00 96 PHE A N 1
ATOM 759 C CA . PHE A 1 96 ? 6.400 -10.499 3.988 1.00 59.00 96 PHE A CA 1
ATOM 760 C C . PHE A 1 96 ? 6.402 -10.678 2.463 1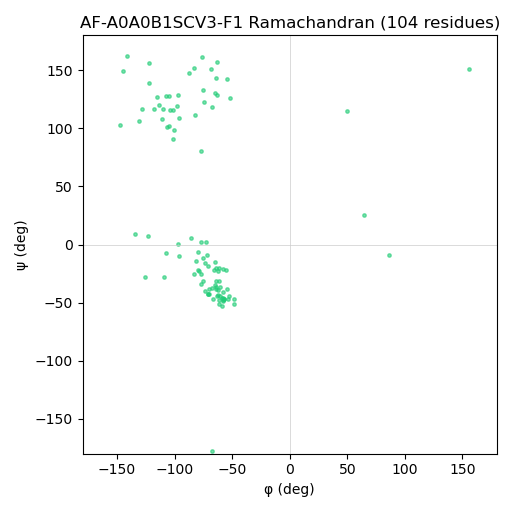.00 59.00 96 PHE A C 1
ATOM 762 O O . PHE A 1 96 ? 5.813 -9.892 1.718 1.00 59.00 96 PHE A O 1
ATOM 769 N N . GLN A 1 97 ? 7.069 -11.723 1.966 1.00 54.66 97 GLN A N 1
ATOM 770 C CA . GLN A 1 97 ? 7.164 -11.998 0.531 1.00 54.66 97 GLN A CA 1
ATOM 771 C C . GLN A 1 97 ? 6.527 -13.349 0.181 1.00 54.66 97 GLN A C 1
ATOM 773 O O . GLN A 1 97 ? 7.021 -14.390 0.5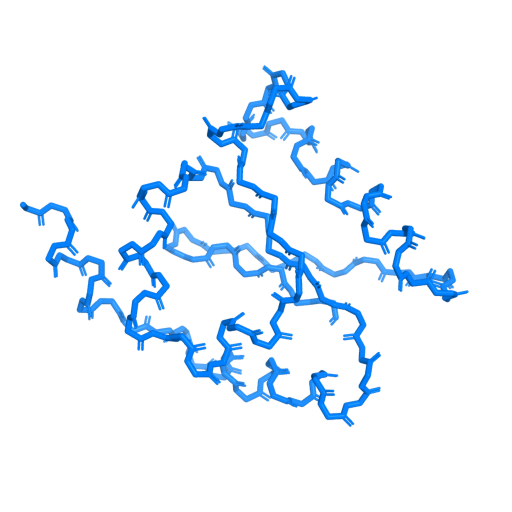93 1.00 54.66 97 GLN A O 1
ATOM 778 N N . ASN A 1 98 ? 5.462 -13.338 -0.631 1.00 57.72 98 ASN A N 1
ATOM 779 C CA . ASN A 1 98 ? 4.946 -14.520 -1.331 1.00 57.72 98 ASN A CA 1
ATOM 780 C C . ASN A 1 98 ? 4.384 -14.149 -2.717 1.00 57.72 98 ASN A C 1
ATOM 782 O O . ASN A 1 98 ? 3.900 -13.038 -2.919 1.00 57.72 98 ASN A O 1
ATOM 786 N N . LEU A 1 99 ? 4.479 -15.084 -3.671 1.00 42.88 99 LEU A N 1
ATOM 787 C CA . LEU A 1 99 ? 4.394 -14.859 -5.128 1.00 42.88 99 LEU A CA 1
ATOM 788 C C . LEU A 1 99 ? 3.030 -14.358 -5.655 1.00 42.88 99 LEU A C 1
ATOM 790 O O . LEU A 1 99 ? 2.967 -13.865 -6.776 1.00 42.88 99 LEU A O 1
ATOM 794 N N . PHE A 1 100 ? 1.944 -14.448 -4.879 1.00 36.22 100 PHE A N 1
ATOM 795 C CA . PHE A 1 100 ? 0.594 -14.146 -5.388 1.00 36.22 100 PHE A CA 1
ATOM 796 C C . PHE A 1 100 ? -0.044 -12.859 -4.853 1.00 36.22 100 PHE A C 1
ATOM 798 O O . PHE A 1 100 ? -0.805 -12.223 -5.580 1.00 36.22 100 PHE A O 1
ATOM 805 N N . ILE A 1 101 ? 0.304 -12.415 -3.644 1.00 39.50 101 ILE A N 1
ATOM 806 C CA . ILE A 1 101 ? -0.103 -11.120 -3.083 1.00 39.50 101 ILE A CA 1
ATOM 807 C C . ILE A 1 101 ? 1.055 -10.676 -2.188 1.00 39.50 101 ILE A C 1
ATOM 809 O O . ILE A 1 101 ? 1.250 -11.212 -1.100 1.00 39.50 101 ILE A O 1
ATOM 813 N N . HIS A 1 102 ? 1.870 -9.735 -2.665 1.00 43.97 102 HIS A N 1
ATOM 814 C CA . HIS A 1 102 ? 2.904 -9.115 -1.838 1.00 43.97 102 HIS A CA 1
ATOM 815 C C . HIS A 1 102 ? 2.243 -8.103 -0.909 1.00 43.97 102 HIS A C 1
ATOM 817 O O . HIS A 1 102 ? 2.186 -6.914 -1.205 1.00 43.97 102 HIS A O 1
ATOM 823 N N . LEU A 1 103 ? 1.679 -8.609 0.178 1.00 37.66 103 LEU A N 1
ATOM 824 C CA . LEU A 1 103 ? 1.151 -7.797 1.255 1.00 37.66 103 LEU A CA 1
ATOM 825 C C . LEU A 1 103 ? 2.328 -7.413 2.151 1.00 37.66 103 LEU A C 1
ATOM 827 O O . LEU A 1 103 ? 2.923 -8.284 2.781 1.00 37.66 103 LEU A O 1
ATOM 831 N N . PHE A 1 104 ? 2.694 -6.133 2.170 1.00 41.12 104 PHE A N 1
ATOM 832 C CA . PHE A 1 104 ? 3.467 -5.625 3.295 1.00 41.12 104 PHE A CA 1
ATOM 833 C C . PHE A 1 104 ? 2.482 -5.489 4.460 1.00 41.12 104 PHE A C 1
ATOM 835 O O . PHE A 1 104 ? 1.354 -5.030 4.303 1.00 41.12 104 PHE A O 1
ATOM 842 N N . LEU A 1 105 ? 2.882 -5.971 5.621 1.00 35.66 105 LEU A N 1
ATOM 843 C CA . LEU A 1 105 ? 2.192 -5.725 6.873 1.00 35.66 105 LEU A CA 1
ATOM 844 C C . LEU A 1 105 ? 3.302 -5.282 7.804 1.00 35.66 105 LEU A C 1
ATOM 846 O O . LEU A 1 105 ? 4.181 -6.080 8.126 1.00 35.66 105 LEU A O 1
ATOM 850 N N . VAL A 1 106 ? 3.318 -3.987 8.094 1.00 47.41 106 VAL A N 1
ATOM 851 C CA . VAL A 1 106 ? 4.053 -3.456 9.238 1.00 47.41 106 VAL A CA 1
ATOM 852 C C . VAL A 1 106 ? 3.114 -3.55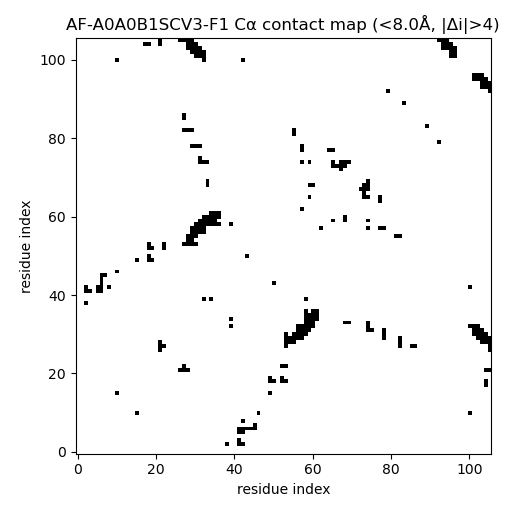9 10.424 1.00 47.41 106 VAL A C 1
ATOM 854 O O . VAL A 1 106 ? 1.918 -3.241 10.231 1.00 47.41 106 VAL A O 1
#

Foldseek 3Di:
DLLVVLLVDDDDPCPQVLLVVCLVVVNQFEFQECADPVNVCSNCVNPVVRVVSHPYYQHLVPDPQQPDGPPDCSSVVVRVVVSVVVDPDDDDFDFDDDDSGRTGRD

Secondary structure (DSSP, 8-state):
-HHHHHHHPPPPTTHHHHHHHHHHHT---EEEESS-HHHHHHHHGGGHHHHTT--EEEETTS-TT--S-TTSSHHHHHHHHHHHHH-S----------SS------